Protein AF-A0A949EE50-F1 (afdb_monomer)

pLDDT: mean 78.65, std 18.6, range [31.64, 97.94]

Mean predicted aligned error: 8.38 Å

Solvent-accessible surface area (backbone atoms only — not comparable to full-atom values): 6821 Å² total; per-residue (Å²): 133,90,64,72,68,58,64,65,64,53,66,84,34,77,70,52,57,54,52,52,53,48,53,73,73,41,97,58,56,24,69,60,26,26,48,48,2,54,75,22,18,86,82,40,17,66,58,6,23,53,31,6,52,51,14,48,52,34,46,57,71,69,48,56,80,89,75,48,70,62,57,55,49,50,19,51,50,29,18,48,50,1,19,50,69,58,73,43,39,69,62,49,52,52,54,50,48,54,53,52,70,66,57,78,53,91,78,45,62,61,49,66,69,43,19,79,84,66,66,73,71,74,131

Secondary structure (DSSP, 8-state):
---THHHHHGGG-HHHHHHHHHHHHS---HHHHHHHHHHHTTTSHHHHHHHHHHHHHHHHTT-SSS--HHHHHHHHHHHHHHHHHTT-HHHHHHHHHHHHHT---SS-HHHHHHHHHHT----

Foldseek 3Di:
DDDPPVVVVCVVVVPLVVVLVVCVVDPDALLVLLVVLQVCLQPPLVSSLSSLVSSLLCVLVVDHDPDDLVSLVSSVVSNLSSCVNVVNNVVSLVVSLVSLVPRPDPVSSSCVSCCVVSVVPDD

Nearest PDB structures (foldseek):
  3zpj-assembly1_A  TM=3.101E-01  e=5.330E+00  Thermococcus onnurineus NA1
  6ye4-assembly1_C  TM=2.869E-01  e=4.582E+00  Serratia marcescens
  8rz1-assembly1_B  TM=2.636E-01  e=9.283E+00  synthetic construct

Radius of gyration: 13.82 Å; Cα contacts (8 Å, |Δi|>4): 139; chains: 1; bounding box: 31×36×38 Å

Structure (mmCIF, N/CA/C/O backbone):
data_AF-A0A949EE50-F1
#
_entry.id   AF-A0A949EE50-F1
#
loop_
_atom_site.group_PDB
_atom_site.id
_atom_site.type_symbol
_atom_site.label_atom_id
_atom_site.label_alt_id
_atom_site.label_comp_id
_atom_site.label_asym_id
_atom_site.label_entity_id
_atom_site.label_seq_id
_atom_site.pdbx_PDB_ins_code
_atom_site.Cartn_x
_atom_site.Cartn_y
_atom_site.Cartn_z
_atom_site.occupancy
_atom_site.B_iso_or_equiv
_atom_site.auth_seq_id
_atom_site.auth_comp_id
_atom_site.auth_asym_id
_atom_site.auth_atom_id
_atom_site.pdbx_PDB_model_num
ATOM 1 N N . MET A 1 1 ? 14.125 1.776 13.369 1.00 31.64 1 MET A N 1
ATOM 2 C CA . MET A 1 1 ? 13.795 1.186 14.686 1.00 31.64 1 MET A CA 1
ATOM 3 C C . MET A 1 1 ? 12.276 1.106 14.765 1.00 31.64 1 MET A C 1
ATOM 5 O O . MET A 1 1 ? 11.642 2.135 14.925 1.00 31.64 1 MET A O 1
ATOM 9 N N . TRP A 1 2 ? 11.690 -0.067 14.513 1.00 32.97 2 TRP A N 1
ATOM 10 C CA . TRP A 1 2 ? 10.232 -0.259 14.471 1.00 32.97 2 TRP A CA 1
ATOM 11 C C . TRP A 1 2 ? 9.670 -0.158 15.896 1.00 32.97 2 TRP A C 1
ATOM 13 O O . TRP A 1 2 ? 10.070 -0.933 16.767 1.00 32.97 2 TRP A O 1
ATOM 23 N N . THR A 1 3 ? 8.825 0.832 16.185 1.00 39.69 3 THR A N 1
ATOM 24 C CA . THR A 1 3 ? 8.376 1.108 17.558 1.00 39.69 3 THR A CA 1
ATOM 25 C C . THR A 1 3 ? 7.181 0.241 17.961 1.00 39.69 3 THR A C 1
ATOM 27 O O . THR A 1 3 ? 6.291 -0.091 17.180 1.00 39.69 3 THR A O 1
ATOM 30 N N . ARG A 1 4 ? 7.178 -0.131 19.247 1.00 36.53 4 ARG A N 1
ATOM 31 C CA . ARG A 1 4 ? 6.301 -1.115 19.910 1.00 36.53 4 ARG A CA 1
ATOM 32 C C . ARG A 1 4 ? 4.787 -0.861 19.807 1.00 36.53 4 ARG A C 1
ATOM 34 O O . ARG A 1 4 ? 4.022 -1.744 20.184 1.00 36.53 4 ARG A O 1
ATOM 41 N N . LYS A 1 5 ? 4.332 0.294 19.307 1.00 43.19 5 LYS A N 1
ATOM 42 C CA . LYS A 1 5 ? 2.897 0.615 19.197 1.00 43.19 5 LYS A 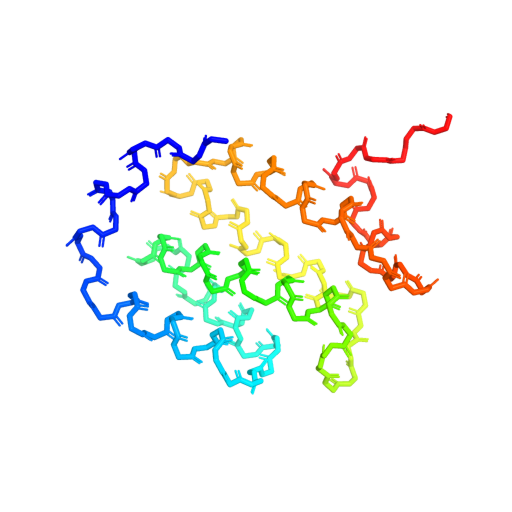CA 1
ATOM 43 C C . LYS A 1 5 ? 2.167 -0.270 18.176 1.00 43.19 5 LYS A C 1
ATOM 45 O O . LYS A 1 5 ? 1.044 -0.686 18.445 1.00 43.19 5 LYS A O 1
ATOM 50 N N . TRP A 1 6 ? 2.836 -0.669 17.093 1.00 51.44 6 TRP A N 1
ATOM 51 C CA . TRP A 1 6 ? 2.267 -1.567 16.074 1.00 51.44 6 TRP A CA 1
ATOM 52 C C . TRP A 1 6 ? 1.978 -2.974 16.590 1.00 51.44 6 TRP A C 1
ATOM 54 O O . TRP A 1 6 ? 0.982 -3.587 16.217 1.00 51.44 6 TRP A O 1
ATOM 64 N N . PHE A 1 7 ? 2.809 -3.470 17.510 1.00 45.72 7 PHE A N 1
ATOM 65 C CA . PHE A 1 7 ? 2.620 -4.788 18.116 1.00 45.72 7 PHE A CA 1
ATOM 66 C C . PHE A 1 7 ? 1.383 -4.856 19.020 1.00 45.72 7 PHE A C 1
ATOM 68 O O . PHE A 1 7 ? 0.787 -5.922 19.154 1.00 45.72 7 PHE A O 1
ATOM 75 N N . ALA A 1 8 ? 0.976 -3.735 19.623 1.00 44.84 8 ALA A N 1
ATOM 76 C CA . ALA A 1 8 ? -0.207 -3.690 20.477 1.00 44.84 8 ALA A CA 1
ATOM 77 C C . ALA A 1 8 ? -1.513 -3.706 19.661 1.00 44.84 8 ALA A C 1
ATOM 79 O O . ALA A 1 8 ? -2.473 -4.346 20.083 1.00 44.84 8 ALA A O 1
ATOM 80 N N . ALA A 1 9 ? -1.526 -3.084 18.474 1.00 47.97 9 ALA A N 1
ATOM 81 C CA . ALA A 1 9 ? -2.669 -3.099 17.554 1.00 47.97 9 ALA A CA 1
ATOM 82 C C . ALA A 1 9 ? -2.776 -4.409 16.746 1.00 47.97 9 ALA A C 1
ATOM 84 O O . ALA A 1 9 ? -3.873 -4.863 16.445 1.00 47.97 9 ALA A O 1
ATOM 85 N N . ALA A 1 10 ? -1.652 -5.077 16.459 1.00 47.44 10 ALA A N 1
ATOM 86 C CA . ALA A 1 10 ? -1.634 -6.382 15.788 1.00 47.44 10 ALA A CA 1
ATOM 87 C C . ALA A 1 10 ? -2.228 -7.529 16.637 1.00 47.44 10 ALA A C 1
ATOM 89 O O . ALA A 1 10 ? -2.531 -8.601 16.115 1.00 47.44 10 ALA A O 1
ATOM 90 N N . LYS A 1 11 ? -2.403 -7.329 17.952 1.00 43.22 11 LYS A N 1
ATOM 91 C CA . LYS A 1 11 ? -2.878 -8.363 18.884 1.00 43.22 11 LYS A CA 1
ATOM 92 C C . LYS A 1 11 ? -4.367 -8.705 18.717 1.00 43.22 11 LYS A C 1
ATOM 94 O O . LYS A 1 11 ? -4.753 -9.824 19.034 1.00 43.22 11 LYS A O 1
ATOM 99 N N . SER A 1 12 ? -5.192 -7.802 18.187 1.00 46.91 12 SER A N 1
ATOM 100 C CA . SER A 1 12 ? -6.610 -8.075 17.886 1.00 46.91 12 SER A CA 1
ATOM 101 C C . SER A 1 12 ? -6.824 -8.838 16.569 1.00 46.91 12 SER A C 1
ATOM 103 O O . SER A 1 12 ? -7.947 -9.208 16.251 1.00 46.91 12 SER A O 1
ATOM 105 N N . ALA A 1 13 ? -5.755 -9.114 15.817 1.00 50.81 13 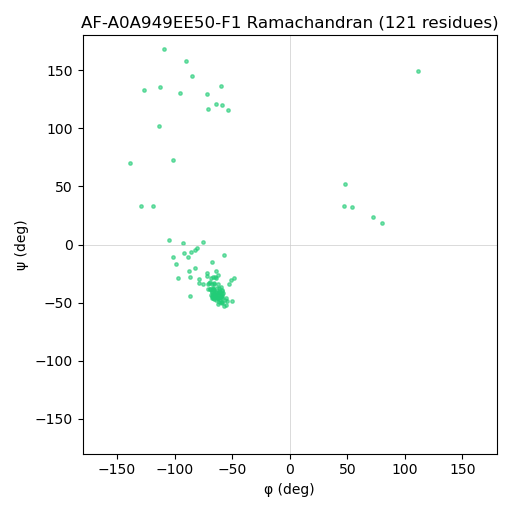ALA A N 1
ATOM 106 C CA . ALA A 1 13 ? -5.802 -9.498 14.410 1.00 50.81 13 ALA A CA 1
ATOM 107 C C . ALA A 1 13 ? -5.224 -10.904 14.138 1.00 50.81 13 ALA A C 1
ATOM 109 O O . ALA A 1 13 ? -4.615 -11.122 13.094 1.00 50.81 13 ALA A O 1
ATOM 110 N N . GLY A 1 14 ? -5.376 -11.856 15.069 1.00 47.06 14 GLY A N 1
ATOM 111 C CA . GLY A 1 14 ? -4.725 -13.180 15.029 1.00 47.06 14 GLY A CA 1
ATOM 112 C C . GLY A 1 14 ? -4.818 -13.948 13.697 1.00 47.06 14 GLY A C 1
ATOM 113 O O . GLY A 1 14 ? -3.884 -14.661 13.362 1.00 47.06 14 GLY A O 1
ATOM 114 N N . LEU A 1 15 ? -5.870 -13.731 12.897 1.00 51.06 15 LEU A N 1
ATOM 115 C CA . LEU A 1 15 ? -6.047 -14.321 11.557 1.00 51.06 15 LEU A CA 1
ATOM 116 C C . LEU A 1 15 ? -5.390 -13.506 10.424 1.00 51.06 15 LEU A C 1
ATOM 118 O O . LEU A 1 15 ? -4.986 -14.044 9.396 1.00 51.06 15 LEU A O 1
ATOM 122 N N . TYR A 1 16 ? -5.260 -12.193 10.600 1.00 53.22 16 TYR A N 1
ATOM 123 C CA . TYR A 1 16 ? -4.736 -11.290 9.577 1.00 53.22 16 TYR A CA 1
ATOM 124 C C . TYR A 1 16 ? -3.214 -11.332 9.483 1.00 53.22 16 TYR A C 1
ATOM 126 O O . TYR A 1 16 ? -2.673 -11.208 8.386 1.00 53.22 16 TYR A O 1
ATOM 134 N N . ARG A 1 17 ? -2.512 -11.556 10.602 1.00 56.22 17 ARG A N 1
ATOM 135 C CA . ARG A 1 17 ? -1.053 -11.736 10.586 1.00 56.22 17 ARG A CA 1
ATOM 136 C C . ARG A 1 17 ? -0.659 -12.927 9.718 1.00 56.22 17 ARG A C 1
ATOM 138 O O . ARG A 1 17 ? 0.244 -12.792 8.903 1.00 56.22 17 ARG A O 1
ATOM 145 N N . GLU A 1 18 ? -1.367 -14.044 9.853 1.00 55.41 18 GLU A N 1
ATOM 146 C CA . GLU A 1 18 ? -1.138 -15.242 9.045 1.00 55.41 18 GLU A CA 1
ATOM 147 C C . GLU A 1 18 ? -1.450 -14.983 7.568 1.00 55.41 18 GLU A C 1
ATOM 149 O O . GLU A 1 18 ? -0.639 -15.314 6.709 1.00 55.41 18 GLU A O 1
ATOM 154 N N . ALA A 1 19 ? -2.561 -14.304 7.258 1.00 56.44 19 ALA A N 1
ATOM 155 C CA . ALA A 1 19 ? -2.917 -13.962 5.880 1.00 56.44 19 ALA A CA 1
ATOM 156 C C . ALA A 1 19 ? -1.888 -13.035 5.206 1.00 56.44 19 ALA A C 1
ATOM 158 O O . ALA A 1 19 ? -1.524 -13.247 4.050 1.00 56.44 19 ALA A O 1
ATOM 159 N N . ILE A 1 20 ? -1.378 -12.034 5.927 1.00 57.75 20 ILE A N 1
ATOM 160 C CA . ILE A 1 20 ? -0.340 -11.120 5.431 1.00 57.75 20 ILE A CA 1
ATOM 161 C C . ILE A 1 20 ? 1.007 -11.840 5.323 1.00 57.75 20 ILE A C 1
ATOM 163 O O . ILE A 1 20 ? 1.753 -11.623 4.373 1.00 57.75 20 ILE A O 1
ATOM 167 N N . GLU A 1 21 ? 1.342 -12.719 6.266 1.00 61.94 21 GLU A N 1
ATOM 168 C CA . GLU A 1 21 ? 2.571 -13.513 6.222 1.00 61.94 21 GLU A CA 1
ATOM 169 C C . GLU A 1 21 ? 2.560 -14.499 5.046 1.00 61.94 21 GLU A C 1
ATOM 171 O O . GLU A 1 21 ? 3.561 -14.621 4.342 1.00 61.94 21 GLU A O 1
ATOM 176 N N . VAL A 1 22 ? 1.414 -15.115 4.751 1.00 53.72 22 VAL A N 1
ATOM 177 C CA . VAL A 1 22 ? 1.208 -15.929 3.545 1.00 53.72 22 VAL A CA 1
ATOM 178 C C . VAL A 1 22 ? 1.283 -15.067 2.280 1.00 53.72 22 VAL A C 1
ATOM 180 O O . VAL A 1 22 ? 2.037 -15.403 1.369 1.00 53.72 22 VAL A O 1
ATOM 183 N N . ALA A 1 23 ? 0.608 -13.913 2.234 1.00 57.12 23 ALA A N 1
ATOM 184 C CA . ALA A 1 23 ? 0.652 -12.994 1.088 1.00 57.12 23 ALA A CA 1
ATOM 185 C C . ALA A 1 23 ? 2.046 -12.382 0.835 1.00 57.12 23 ALA A C 1
ATOM 187 O O . ALA A 1 23 ? 2.347 -11.963 -0.280 1.00 57.12 23 ALA A O 1
ATOM 188 N N . ASN A 1 24 ? 2.911 -12.343 1.852 1.00 56.44 24 ASN A N 1
ATOM 189 C CA . ASN A 1 24 ? 4.317 -11.960 1.713 1.00 56.44 24 ASN A CA 1
ATOM 190 C C . ASN A 1 24 ? 5.211 -13.119 1.229 1.00 56.44 24 ASN A C 1
ATOM 192 O O . ASN A 1 24 ? 6.312 -12.867 0.743 1.00 56.44 24 ASN A O 1
ATOM 196 N N . ARG A 1 25 ? 4.779 -14.380 1.376 1.00 57.00 25 ARG A N 1
ATOM 197 C CA . ARG A 1 25 ? 5.554 -15.586 1.017 1.00 57.00 25 ARG A CA 1
ATOM 198 C C . ARG A 1 25 ? 5.185 -16.170 -0.343 1.00 57.00 25 ARG A C 1
ATOM 200 O O . ARG A 1 25 ? 5.950 -16.969 -0.879 1.00 57.00 25 ARG A O 1
ATOM 207 N N . THR A 1 26 ? 4.040 -15.792 -0.898 1.00 55.66 26 THR A N 1
ATOM 208 C CA . THR A 1 26 ? 3.566 -16.253 -2.205 1.00 55.66 26 THR A CA 1
ATOM 209 C C . THR A 1 26 ? 3.242 -15.036 -3.068 1.00 55.66 26 THR A C 1
ATOM 211 O O . THR A 1 26 ? 2.571 -14.134 -2.567 1.00 55.66 26 THR A O 1
ATOM 214 N N . PRO A 1 27 ? 3.689 -14.973 -4.339 1.00 58.00 27 PRO A N 1
ATOM 215 C CA . PRO A 1 27 ? 3.304 -13.888 -5.233 1.00 58.00 27 PRO A CA 1
ATOM 216 C C . PRO A 1 27 ? 1.777 -13.782 -5.287 1.00 58.00 27 PRO A C 1
ATOM 218 O O . PRO A 1 27 ? 1.097 -14.716 -5.709 1.00 58.00 27 PRO A O 1
ATOM 221 N N . CYS A 1 28 ? 1.242 -12.660 -4.814 1.00 68.88 28 CYS A N 1
ATOM 222 C CA . CYS A 1 28 ? -0.181 -12.359 -4.847 1.00 68.88 28 CYS A CA 1
ATOM 223 C C . CYS A 1 28 ? -0.390 -11.193 -5.811 1.00 68.88 28 CYS A C 1
ATOM 225 O O . CYS A 1 28 ? 0.370 -10.225 -5.775 1.00 68.88 28 CYS A O 1
ATOM 227 N N . ASP A 1 29 ? -1.398 -11.286 -6.679 1.00 84.31 29 ASP A N 1
ATOM 228 C CA . ASP A 1 29 ? -1.716 -10.211 -7.618 1.00 84.31 29 ASP A CA 1
ATOM 229 C C . ASP A 1 29 ? -2.021 -8.912 -6.842 1.00 84.31 29 ASP A C 1
ATOM 231 O O . ASP A 1 29 ? -2.973 -8.893 -6.046 1.00 84.31 29 ASP A O 1
ATOM 235 N N . PRO A 1 30 ? -1.262 -7.818 -7.063 1.00 89.94 30 PRO A N 1
ATOM 236 C CA . PRO A 1 30 ? -1.504 -6.549 -6.392 1.00 89.94 30 PRO A CA 1
ATOM 237 C C . PRO A 1 30 ? -2.945 -6.058 -6.520 1.00 89.94 30 PRO A C 1
ATOM 239 O O . PRO A 1 30 ? -3.473 -5.501 -5.561 1.00 89.94 30 PRO A O 1
ATOM 242 N N . LYS A 1 31 ? -3.622 -6.312 -7.649 1.00 92.25 31 LYS A N 1
ATOM 243 C CA . LYS A 1 31 ? -5.026 -5.910 -7.848 1.00 92.25 31 LYS A CA 1
ATOM 244 C C . LYS A 1 31 ? -5.968 -6.593 -6.854 1.00 92.25 31 LYS A C 1
ATOM 246 O O . L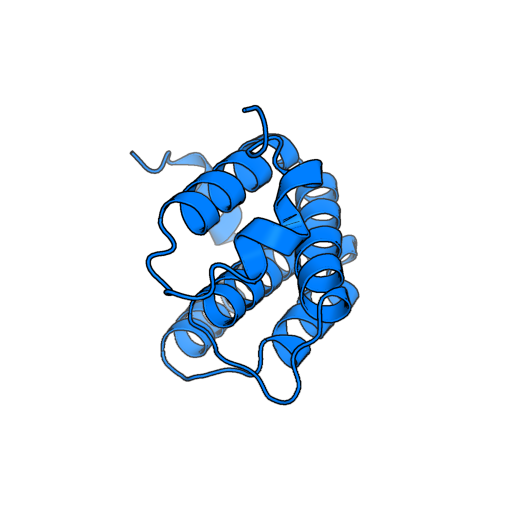YS A 1 31 ? -6.938 -5.987 -6.392 1.00 92.25 31 LYS A O 1
ATOM 251 N N . THR A 1 32 ? -5.668 -7.834 -6.470 1.00 92.06 32 THR A N 1
ATOM 252 C CA . THR A 1 32 ? -6.438 -8.570 -5.456 1.00 92.06 32 THR A CA 1
ATOM 253 C C . THR A 1 32 ? -6.257 -7.948 -4.072 1.00 92.06 32 THR A C 1
ATOM 255 O O . THR A 1 32 ? -7.234 -7.737 -3.352 1.00 92.06 32 THR A O 1
ATOM 258 N N . LEU A 1 33 ? -5.025 -7.585 -3.719 1.00 90.94 33 LEU A N 1
ATOM 259 C CA . LEU A 1 33 ? -4.714 -6.925 -2.451 1.00 90.94 33 LEU A CA 1
ATOM 260 C C . LEU A 1 33 ? -5.305 -5.510 -2.374 1.00 90.94 33 LEU A C 1
ATOM 262 O O . LEU A 1 33 ? -5.884 -5.143 -1.352 1.00 90.94 33 LEU A O 1
ATOM 266 N N . THR A 1 34 ? -5.251 -4.747 -3.468 1.00 94.44 34 THR A N 1
ATOM 267 C CA . THR A 1 34 ? -5.905 -3.435 -3.593 1.00 94.44 34 THR A CA 1
ATOM 268 C C . THR A 1 34 ? -7.413 -3.542 -3.381 1.00 94.44 34 THR A C 1
ATOM 270 O O . THR A 1 34 ? -8.000 -2.737 -2.657 1.00 94.44 34 THR A O 1
ATOM 273 N N . ARG A 1 35 ? -8.055 -4.573 -3.947 1.00 94.56 35 ARG A N 1
ATOM 274 C CA . ARG A 1 35 ? -9.481 -4.843 -3.721 1.00 94.56 35 ARG A CA 1
ATOM 275 C C . ARG A 1 35 ? -9.774 -5.152 -2.253 1.00 94.56 35 ARG A C 1
ATOM 277 O O . ARG A 1 35 ? -10.726 -4.603 -1.707 1.00 94.56 35 ARG A O 1
AT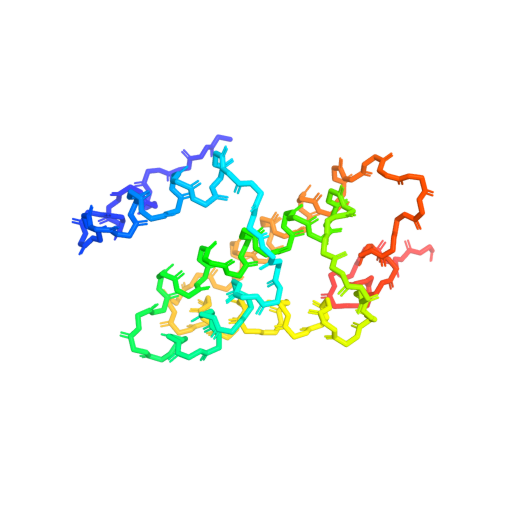OM 284 N N . ALA A 1 36 ? -8.948 -5.971 -1.604 1.00 89.69 36 ALA A N 1
ATOM 285 C CA . ALA A 1 36 ? -9.100 -6.265 -0.181 1.00 89.69 36 ALA A CA 1
ATOM 286 C C . ALA A 1 36 ? -8.968 -4.996 0.679 1.00 89.69 36 ALA A C 1
ATOM 288 O O . ALA A 1 36 ? -9.797 -4.764 1.559 1.00 89.69 36 ALA A O 1
ATOM 289 N N . ALA A 1 37 ? -7.987 -4.138 0.376 1.00 94.00 37 ALA A N 1
ATOM 290 C CA . ALA A 1 37 ? -7.824 -2.844 1.034 1.00 94.00 37 ALA A CA 1
ATOM 291 C C . ALA A 1 37 ? -9.075 -1.971 0.867 1.00 94.00 37 ALA A C 1
ATOM 293 O O . ALA A 1 37 ? -9.635 -1.486 1.850 1.00 94.00 37 ALA A O 1
ATOM 294 N N . ARG A 1 38 ? -9.582 -1.843 -0.363 1.00 97.06 38 ARG A N 1
ATOM 295 C CA . ARG A 1 38 ? -10.813 -1.103 -0.657 1.00 97.06 38 ARG A CA 1
ATOM 296 C C . ARG A 1 38 ? -11.996 -1.612 0.160 1.00 97.06 38 ARG A C 1
ATOM 298 O O . ARG A 1 38 ? -12.688 -0.814 0.792 1.00 97.06 38 ARG A O 1
ATOM 305 N N . ASP A 1 39 ? -12.251 -2.914 0.123 1.00 95.50 39 ASP A N 1
ATOM 306 C CA . ASP A 1 39 ? -13.471 -3.506 0.675 1.00 95.50 39 ASP A CA 1
ATOM 307 C C . ASP A 1 39 ? -13.467 -3.500 2.216 1.00 95.50 39 ASP A C 1
ATOM 309 O O . ASP A 1 39 ? -14.529 -3.422 2.844 1.00 95.50 39 ASP A O 1
ATOM 313 N N . MET A 1 40 ? -12.277 -3.516 2.827 1.00 90.94 40 MET A N 1
ATOM 314 C CA . MET A 1 40 ? -12.102 -3.580 4.278 1.00 90.94 40 MET A CA 1
ATOM 315 C C . MET A 1 40 ? -11.775 -2.237 4.937 1.00 90.94 40 MET A C 1
ATOM 317 O O . MET A 1 40 ? -11.866 -2.154 6.159 1.00 90.94 40 MET A O 1
ATOM 321 N N . ARG A 1 41 ? -11.466 -1.168 4.186 1.00 95.31 41 ARG A N 1
ATOM 322 C CA . ARG A 1 41 ? -10.965 0.109 4.746 1.00 95.31 41 ARG A CA 1
ATOM 323 C C . ARG A 1 41 ? -11.794 0.712 5.879 1.00 95.31 41 ARG A C 1
ATOM 325 O O . ARG A 1 41 ? -11.224 1.366 6.743 1.00 95.31 41 ARG A O 1
ATOM 332 N N . ASN A 1 42 ? -13.110 0.490 5.891 1.00 92.44 42 ASN A N 1
ATOM 333 C CA . ASN A 1 42 ? -14.011 0.976 6.944 1.00 92.44 42 ASN A CA 1
ATOM 334 C C . ASN A 1 42 ? -14.317 -0.079 8.019 1.00 92.44 42 ASN A C 1
ATOM 336 O O . ASN A 1 42 ? -14.627 0.279 9.149 1.00 92.44 42 ASN A O 1
ATOM 340 N N . LYS A 1 43 ? -14.287 -1.368 7.658 1.00 91.12 43 LYS A N 1
ATOM 341 C CA . LYS A 1 43 ? -14.689 -2.477 8.540 1.00 91.12 43 LYS A CA 1
ATOM 342 C C . LYS A 1 43 ? -13.528 -2.951 9.403 1.00 91.12 43 LYS A C 1
ATOM 344 O O . LYS A 1 43 ? -13.693 -3.166 10.593 1.00 91.12 43 LYS A O 1
ATOM 349 N N . GLU A 1 44 ? -12.368 -3.095 8.771 1.00 88.56 44 GLU A N 1
ATOM 350 C CA . GLU A 1 44 ? -11.136 -3.629 9.345 1.00 88.56 44 GLU A CA 1
ATOM 351 C C . GLU A 1 44 ? -9.947 -2.784 8.856 1.00 88.56 44 GLU A C 1
ATOM 353 O O . GLU A 1 44 ? -9.147 -3.233 8.025 1.00 88.56 44 GLU A O 1
ATOM 358 N N . PRO A 1 45 ? -9.828 -1.523 9.322 1.00 89.19 45 PRO A N 1
ATOM 359 C CA . PRO A 1 45 ? -8.891 -0.553 8.754 1.00 89.19 45 PRO A CA 1
ATOM 360 C C . PRO A 1 45 ? -7.424 -0.996 8.820 1.00 89.19 45 PRO A C 1
ATOM 362 O O . PRO A 1 45 ? -6.663 -0.772 7.884 1.00 89.19 45 PRO A O 1
ATOM 365 N N . LEU A 1 46 ? -7.020 -1.683 9.893 1.00 86.69 46 LEU A N 1
ATOM 366 C CA . LEU A 1 46 ? -5.646 -2.173 10.045 1.00 86.69 46 LEU A CA 1
ATOM 367 C C . LEU A 1 46 ? -5.313 -3.303 9.063 1.00 86.69 46 LEU A C 1
ATOM 369 O O . LEU A 1 46 ? -4.212 -3.336 8.518 1.00 86.69 46 LEU A O 1
ATOM 373 N N . PHE A 1 47 ? -6.262 -4.205 8.795 1.00 85.56 47 PHE A N 1
ATOM 374 C CA . PHE A 1 47 ? -6.077 -5.238 7.777 1.00 85.56 47 PHE A CA 1
ATOM 375 C C . PHE A 1 47 ? -6.002 -4.624 6.378 1.00 85.56 47 PHE A C 1
ATOM 377 O O . PHE A 1 47 ? -5.103 -4.949 5.604 1.00 85.56 47 PHE A O 1
ATOM 384 N N . ALA A 1 48 ? -6.919 -3.705 6.070 1.00 91.31 48 ALA A N 1
ATOM 385 C CA . ALA A 1 48 ? -6.950 -3.009 4.792 1.00 91.31 48 ALA A CA 1
ATOM 386 C C . ALA A 1 48 ? -5.648 -2.245 4.510 1.00 91.31 48 ALA A C 1
ATOM 388 O O . ALA A 1 48 ? -5.126 -2.306 3.397 1.00 91.31 48 ALA A O 1
ATOM 389 N N . LEU A 1 49 ? -5.101 -1.577 5.531 1.00 91.88 49 LEU A N 1
ATOM 390 C CA . LEU A 1 49 ? -3.808 -0.904 5.463 1.00 91.88 49 LEU A CA 1
ATOM 391 C C . LEU A 1 49 ? -2.699 -1.881 5.072 1.00 91.88 49 LEU A C 1
ATOM 393 O O . LEU A 1 49 ? -1.969 -1.623 4.118 1.00 91.88 49 LEU A O 1
ATOM 397 N N . GLU A 1 50 ? -2.560 -3.007 5.771 1.00 88.75 50 GLU A N 1
ATOM 398 C CA . GLU A 1 50 ? -1.475 -3.953 5.486 1.00 88.75 50 GLU A CA 1
ATOM 399 C C . GLU A 1 50 ? -1.651 -4.673 4.140 1.00 88.75 50 GLU A C 1
ATOM 401 O O . GLU A 1 50 ? -0.659 -4.938 3.453 1.00 88.75 50 GLU A O 1
ATOM 406 N N . ALA A 1 51 ? -2.893 -4.934 3.716 1.00 88.62 51 ALA A N 1
ATOM 407 C CA . ALA A 1 51 ? -3.183 -5.438 2.375 1.00 88.62 51 ALA A CA 1
ATOM 408 C C . ALA A 1 51 ? -2.714 -4.441 1.305 1.00 88.62 51 ALA A C 1
ATOM 410 O O . ALA A 1 51 ? -1.988 -4.814 0.383 1.00 88.62 51 ALA A O 1
ATOM 411 N N . GLY A 1 52 ? -3.047 -3.160 1.467 1.00 94.31 52 GLY A N 1
ATOM 412 C CA . GLY A 1 52 ? -2.640 -2.101 0.549 1.00 94.31 52 GLY A CA 1
ATOM 413 C C . GLY A 1 52 ? -1.126 -1.843 0.538 1.00 94.31 52 GLY A C 1
ATOM 414 O O . GLY A 1 52 ? -0.525 -1.712 -0.529 1.00 94.31 52 GLY A O 1
ATOM 415 N N . ILE A 1 53 ? -0.462 -1.900 1.698 1.00 92.88 53 ILE A N 1
ATOM 416 C CA . ILE A 1 53 ? 1.006 -1.845 1.778 1.00 92.88 53 ILE A CA 1
ATOM 417 C C . ILE A 1 53 ? 1.649 -3.026 1.041 1.00 92.88 53 ILE A C 1
ATOM 419 O O . ILE A 1 53 ? 2.653 -2.855 0.345 1.00 92.88 53 ILE A O 1
ATOM 423 N N . THR A 1 54 ? 1.086 -4.226 1.177 1.00 89.56 54 THR A N 1
ATOM 424 C CA . THR A 1 54 ? 1.571 -5.410 0.457 1.00 89.56 54 THR A CA 1
ATOM 425 C C . THR A 1 54 ? 1.345 -5.267 -1.051 1.00 89.56 54 THR A C 1
ATOM 427 O O . THR A 1 54 ? 2.241 -5.597 -1.825 1.00 89.56 54 THR A O 1
ATOM 430 N N . ALA A 1 55 ? 0.215 -4.694 -1.480 1.00 92.31 55 ALA A N 1
ATOM 431 C CA . ALA A 1 55 ? -0.040 -4.383 -2.888 1.00 92.31 55 ALA A CA 1
ATOM 432 C C . ALA A 1 55 ? 1.031 -3.440 -3.456 1.00 92.31 55 ALA A C 1
ATOM 434 O O . ALA A 1 55 ? 1.654 -3.750 -4.469 1.00 92.31 55 ALA A O 1
ATOM 435 N N . LEU A 1 56 ? 1.309 -2.329 -2.762 1.00 92.88 56 LEU A N 1
ATOM 436 C CA . LEU A 1 56 ? 2.343 -1.367 -3.155 1.00 92.88 56 LEU A CA 1
ATOM 437 C C . LEU A 1 56 ? 3.729 -2.013 -3.236 1.00 92.88 56 LEU A C 1
ATOM 439 O O . LEU A 1 56 ? 4.465 -1.752 -4.182 1.00 92.88 56 LEU A O 1
ATOM 443 N N . ARG A 1 57 ? 4.074 -2.902 -2.297 1.00 90.50 57 ARG A N 1
ATOM 444 C CA . ARG A 1 57 ? 5.340 -3.650 -2.332 1.00 90.50 57 ARG A CA 1
ATOM 445 C C . ARG A 1 57 ? 5.472 -4.490 -3.602 1.00 90.50 57 ARG A C 1
ATOM 447 O O . ARG A 1 57 ? 6.533 -4.482 -4.219 1.00 90.50 57 ARG A O 1
ATOM 454 N N . TRP A 1 58 ? 4.421 -5.214 -3.981 1.00 89.38 58 TRP A N 1
ATOM 455 C CA . TRP A 1 58 ? 4.437 -6.054 -5.177 1.00 89.38 58 TRP A CA 1
ATOM 456 C C . TRP A 1 58 ? 4.471 -5.222 -6.463 1.00 89.38 58 TRP A C 1
ATOM 458 O O . TRP A 1 58 ? 5.228 -5.559 -7.370 1.00 89.38 58 TRP A O 1
ATOM 468 N N . LEU A 1 59 ? 3.751 -4.097 -6.506 1.00 91.44 59 LEU A N 1
ATOM 469 C CA . LEU A 1 59 ? 3.820 -3.138 -7.616 1.00 91.44 59 LEU A CA 1
ATOM 470 C C . LEU A 1 59 ? 5.233 -2.564 -7.787 1.00 91.44 59 LEU A C 1
ATOM 472 O O . LEU A 1 59 ? 5.751 -2.527 -8.898 1.00 91.44 59 LEU A O 1
ATOM 476 N N . ILE A 1 60 ? 5.881 -2.169 -6.688 1.00 89.62 60 ILE A N 1
ATOM 477 C CA . ILE A 1 60 ? 7.274 -1.688 -6.680 1.00 89.62 60 ILE A CA 1
ATOM 478 C C . ILE A 1 60 ? 8.229 -2.777 -7.177 1.00 89.62 60 ILE A C 1
ATOM 480 O O . ILE A 1 60 ? 9.149 -2.508 -7.941 1.00 89.62 60 ILE A O 1
ATOM 484 N N . ALA A 1 61 ? 7.992 -4.027 -6.782 1.00 87.31 61 ALA A N 1
ATOM 485 C CA . ALA A 1 61 ? 8.788 -5.162 -7.226 1.00 87.31 61 ALA A CA 1
ATOM 486 C C . ALA A 1 61 ? 8.490 -5.601 -8.680 1.00 87.31 61 ALA A C 1
ATOM 488 O O . ALA A 1 61 ? 9.083 -6.575 -9.141 1.00 87.31 61 ALA A O 1
ATOM 489 N N . GLY A 1 62 ? 7.602 -4.902 -9.399 1.00 88.31 62 GLY A N 1
ATOM 490 C CA . GLY A 1 62 ? 7.281 -5.162 -10.806 1.00 88.31 62 GLY A CA 1
ATOM 491 C C . GLY A 1 62 ? 6.299 -6.313 -11.039 1.00 88.31 62 GLY A C 1
ATOM 492 O O . GLY A 1 62 ? 6.245 -6.852 -12.141 1.00 88.31 62 GLY A O 1
ATOM 493 N N . TYR A 1 63 ? 5.539 -6.717 -10.018 1.00 88.38 63 TYR A N 1
ATOM 494 C CA . TYR A 1 63 ? 4.543 -7.784 -10.126 1.00 88.38 63 TYR A CA 1
ATOM 495 C C . TYR A 1 63 ? 3.164 -7.250 -10.523 1.00 88.38 63 TYR A C 1
ATOM 497 O O . TYR A 1 63 ? 2.814 -6.100 -10.257 1.00 88.38 63 TYR A O 1
ATOM 505 N N . GLY A 1 64 ? 2.353 -8.150 -11.082 1.00 85.94 64 GLY A N 1
ATOM 506 C CA . GLY A 1 64 ? 0.981 -7.892 -11.512 1.00 85.94 64 GLY A CA 1
ATOM 507 C C . GLY A 1 64 ? 0.836 -7.930 -13.032 1.00 85.94 64 GLY A C 1
ATOM 508 O O . GLY A 1 64 ? 1.771 -7.634 -13.771 1.00 85.94 64 GLY A O 1
ATOM 509 N N . TYR A 1 65 ? -0.344 -8.329 -13.502 1.00 85.38 65 TYR A N 1
ATOM 510 C CA . TYR A 1 65 ? -0.653 -8.411 -14.928 1.00 85.38 65 TYR A CA 1
ATOM 511 C C . TYR A 1 65 ? -1.365 -7.134 -15.392 1.00 85.38 65 TYR A C 1
ATOM 513 O O . TYR A 1 65 ? -2.329 -6.698 -14.753 1.00 85.38 65 TYR A O 1
ATOM 521 N N . GLU A 1 66 ? -0.884 -6.540 -16.492 1.00 89.69 66 GLU A N 1
ATOM 522 C CA . GLU A 1 66 ? -1.427 -5.304 -17.085 1.00 89.69 66 GLU A CA 1
ATOM 523 C C . GLU A 1 66 ? -1.654 -4.204 -16.035 1.00 89.69 66 GLU A C 1
ATOM 525 O O . GLU A 1 66 ? -2.756 -3.673 -15.873 1.00 89.69 66 GLU A O 1
ATOM 530 N N . ILE A 1 67 ? -0.616 -3.923 -15.245 1.00 92.75 67 ILE A N 1
ATOM 531 C CA . ILE A 1 67 ? -0.645 -2.852 -14.249 1.00 92.75 67 ILE A CA 1
ATOM 532 C C . ILE A 1 67 ? -0.592 -1.498 -14.954 1.00 92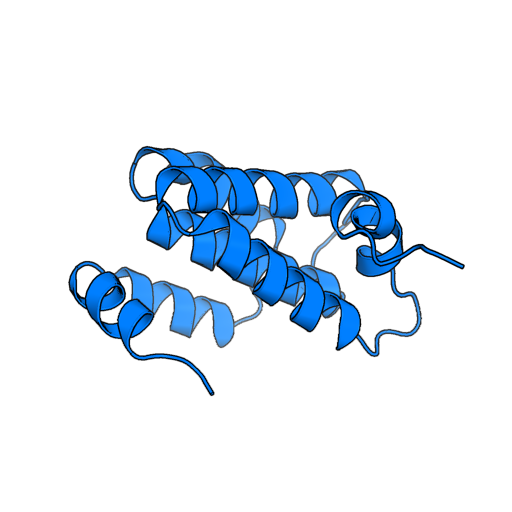.75 67 ILE A C 1
ATOM 534 O O . ILE A 1 67 ? 0.284 -1.230 -15.774 1.00 92.75 67 ILE 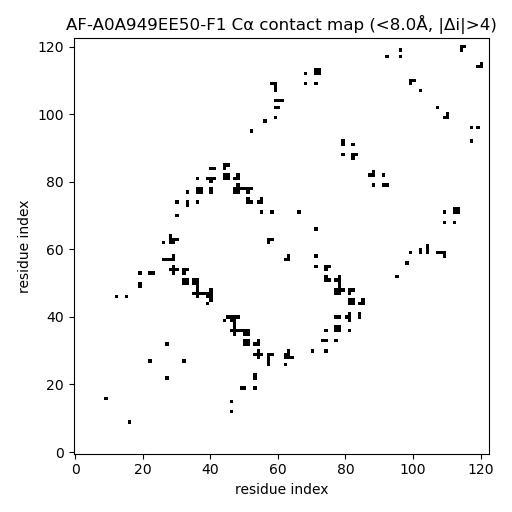A O 1
ATOM 538 N N . THR A 1 68 ? -1.521 -0.625 -14.587 1.00 94.19 68 THR A N 1
ATOM 539 C CA . THR A 1 68 ? -1.623 0.753 -15.058 1.00 94.19 68 THR A CA 1
ATOM 540 C C . THR A 1 68 ? -1.269 1.741 -13.948 1.00 94.19 68 THR A C 1
ATOM 542 O O . THR A 1 68 ? -1.199 1.403 -12.765 1.00 94.19 68 THR A O 1
ATOM 545 N N . GLY A 1 69 ? -1.095 3.014 -14.312 1.00 91.88 69 GLY A N 1
ATOM 546 C CA . GLY A 1 69 ? -0.911 4.076 -13.321 1.00 91.88 69 GLY A CA 1
ATOM 547 C C . GLY A 1 69 ? -2.120 4.244 -12.392 1.00 91.88 69 GLY A C 1
ATOM 548 O O . GLY A 1 69 ? -1.954 4.674 -11.253 1.00 91.88 69 GLY A O 1
ATOM 549 N N . LEU A 1 70 ? -3.325 3.880 -12.851 1.00 93.94 70 LEU A N 1
ATOM 550 C CA . LEU A 1 70 ? -4.531 3.902 -12.026 1.00 93.94 70 LEU A CA 1
ATOM 551 C C . LEU A 1 70 ? -4.447 2.860 -10.907 1.00 93.94 70 LEU A C 1
ATOM 553 O O . LEU A 1 70 ? -4.713 3.204 -9.762 1.00 93.94 70 LEU A O 1
ATOM 557 N N . ASP A 1 71 ? -3.988 1.642 -11.208 1.00 94.81 71 ASP A N 1
ATOM 558 C CA . ASP A 1 71 ? -3.843 0.570 -10.212 1.00 94.81 71 ASP A CA 1
ATOM 559 C C . ASP A 1 71 ? -2.907 0.981 -9.063 1.00 94.81 71 ASP A C 1
ATOM 561 O O . ASP A 1 71 ? -3.175 0.708 -7.891 1.00 94.81 71 ASP A O 1
ATOM 565 N N . VAL A 1 72 ? -1.824 1.697 -9.388 1.00 95.31 72 VAL A N 1
ATOM 566 C CA . VAL A 1 72 ? -0.883 2.235 -8.395 1.00 95.31 72 VAL A CA 1
ATOM 567 C C . VAL A 1 72 ? -1.543 3.309 -7.525 1.00 95.31 72 VAL A C 1
ATOM 569 O O . VAL A 1 72 ? -1.387 3.288 -6.301 1.00 95.31 72 VAL A O 1
ATOM 572 N N . ARG A 1 73 ? -2.304 4.234 -8.128 1.00 96.19 73 ARG A N 1
ATOM 573 C CA . ARG A 1 73 ? -3.027 5.271 -7.373 1.00 96.19 73 ARG A CA 1
ATOM 574 C C . ARG A 1 73 ? -4.120 4.676 -6.494 1.00 96.19 73 ARG A C 1
ATOM 576 O O . ARG A 1 73 ? -4.268 5.109 -5.358 1.00 96.19 73 ARG A O 1
ATOM 583 N N . GLU A 1 74 ? -4.860 3.682 -6.974 1.00 96.62 74 GLU A N 1
ATOM 584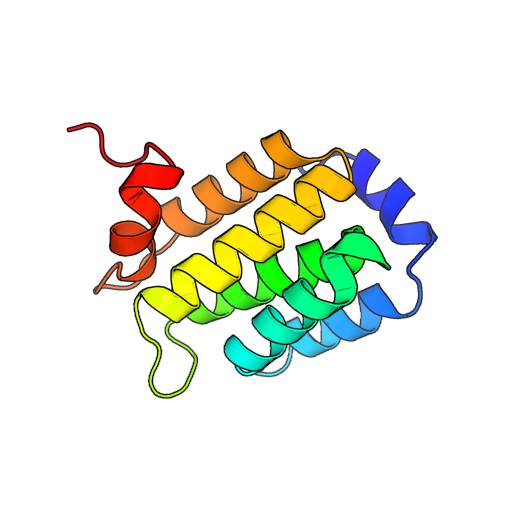 C CA . GLU A 1 74 ? -5.894 3.004 -6.187 1.00 96.62 74 GLU A CA 1
ATOM 585 C C . GLU A 1 74 ? -5.299 2.272 -4.983 1.00 96.62 74 GLU A C 1
ATOM 587 O O . GLU A 1 74 ? -5.793 2.434 -3.865 1.00 96.62 74 G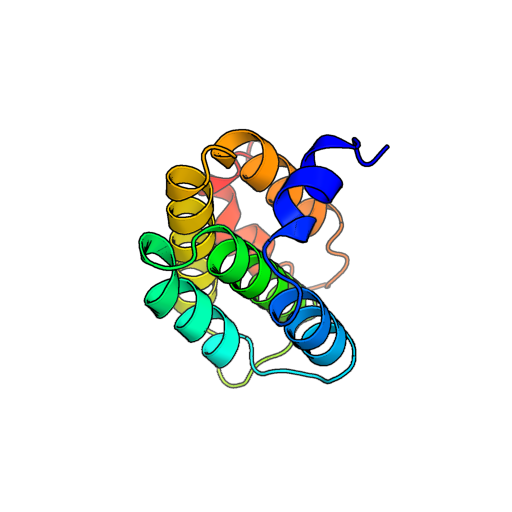LU A O 1
ATOM 592 N N . ALA A 1 75 ? -4.197 1.538 -5.179 1.00 96.56 75 ALA A N 1
ATOM 593 C CA . ALA A 1 75 ? -3.472 0.898 -4.085 1.00 96.56 75 ALA A CA 1
ATOM 594 C C . ALA A 1 75 ? -3.054 1.924 -3.022 1.00 96.56 75 ALA A C 1
ATOM 596 O O . ALA A 1 75 ? -3.307 1.727 -1.832 1.00 96.56 75 ALA A O 1
ATOM 597 N N . TYR A 1 76 ? -2.477 3.051 -3.444 1.00 97.50 76 TYR A N 1
ATOM 598 C CA . TYR A 1 76 ? -2.098 4.135 -2.541 1.00 97.50 76 TYR A CA 1
ATOM 599 C C . TYR A 1 76 ? -3.306 4.744 -1.813 1.00 97.50 76 TYR A C 1
ATOM 601 O O . TYR A 1 76 ? -3.305 4.820 -0.584 1.00 97.50 76 TYR A O 1
ATOM 609 N N . ASN A 1 77 ? -4.353 5.128 -2.542 1.00 97.75 77 ASN A N 1
ATOM 610 C CA . ASN A 1 77 ? -5.520 5.810 -1.986 1.00 97.75 77 ASN A CA 1
ATOM 611 C C . ASN A 1 77 ? -6.240 4.946 -0.952 1.00 97.75 77 ASN A C 1
ATOM 613 O O . ASN A 1 77 ? -6.460 5.402 0.169 1.00 97.75 77 ASN A O 1
ATOM 617 N N . PHE A 1 78 ? -6.536 3.681 -1.270 1.00 97.94 78 PHE A N 1
ATOM 618 C CA . PHE A 1 78 ? -7.211 2.798 -0.317 1.00 97.94 78 PHE A CA 1
ATOM 619 C C . PHE A 1 78 ? -6.346 2.492 0.906 1.00 97.94 78 PHE A C 1
ATOM 621 O O . PHE A 1 78 ? -6.877 2.403 2.012 1.00 97.94 78 PHE A O 1
ATOM 628 N N . THR A 1 79 ? -5.021 2.411 0.740 1.00 96.75 79 THR A N 1
ATOM 629 C CA . THR A 1 79 ? -4.092 2.298 1.876 1.00 96.75 79 THR A CA 1
ATOM 630 C C . THR A 1 79 ? -4.166 3.532 2.774 1.00 96.75 79 THR A C 1
ATOM 632 O O . THR A 1 79 ? -4.260 3.406 3.993 1.00 96.75 79 THR A O 1
ATOM 635 N N . MET A 1 80 ? -4.150 4.734 2.191 1.00 97.38 80 MET A N 1
ATOM 636 C CA . MET A 1 80 ? -4.179 5.990 2.942 1.00 97.38 80 MET A CA 1
ATOM 637 C C . MET A 1 80 ? -5.538 6.265 3.595 1.00 97.38 80 MET A C 1
ATOM 639 O O . MET A 1 80 ? -5.577 6.810 4.698 1.00 97.38 80 MET A O 1
ATOM 643 N N . GLU A 1 81 ? -6.641 5.863 2.962 1.00 97.75 81 GLU A N 1
ATOM 644 C CA . GLU A 1 81 ? -7.982 5.879 3.559 1.00 97.75 81 GLU A CA 1
ATOM 645 C C . GLU A 1 81 ? -8.061 4.923 4.755 1.00 97.75 81 GLU A C 1
ATOM 647 O O . GLU A 1 81 ? -8.492 5.320 5.837 1.00 97.75 81 GLU A O 1
ATOM 652 N N . ALA A 1 82 ? -7.578 3.687 4.599 1.00 94.12 82 ALA A N 1
ATOM 653 C CA . ALA A 1 82 ? -7.514 2.717 5.687 1.00 94.12 82 ALA A CA 1
ATOM 654 C C . ALA A 1 82 ? -6.635 3.214 6.850 1.00 94.12 82 ALA A C 1
ATOM 656 O O . ALA A 1 82 ? -7.013 3.092 8.013 1.00 94.12 82 ALA A O 1
ATOM 657 N N . ALA A 1 83 ? -5.501 3.851 6.548 1.00 92.25 83 ALA A N 1
ATOM 658 C CA . ALA A 1 83 ? -4.626 4.454 7.550 1.00 92.25 83 ALA A CA 1
ATOM 659 C C . ALA A 1 83 ? -5.259 5.645 8.273 1.00 92.25 83 ALA A C 1
ATOM 661 O O . ALA A 1 83 ? -5.072 5.800 9.480 1.00 92.25 83 ALA A O 1
ATOM 662 N N . ALA A 1 84 ? -6.028 6.474 7.564 1.00 94.25 84 ALA A N 1
ATOM 663 C CA . ALA A 1 84 ? -6.800 7.544 8.182 1.00 94.25 84 ALA A CA 1
ATOM 664 C C . ALA A 1 84 ? -7.854 6.973 9.142 1.00 94.25 84 ALA A C 1
ATOM 666 O O . ALA A 1 84 ? -7.924 7.403 10.292 1.00 94.25 84 ALA A O 1
ATOM 667 N N . ASN A 1 85 ? -8.592 5.947 8.713 1.00 92.56 85 ASN A N 1
ATOM 668 C CA . ASN A 1 85 ? -9.581 5.256 9.544 1.00 92.56 85 ASN A CA 1
ATOM 669 C C . ASN A 1 85 ? -8.953 4.545 10.758 1.00 92.56 85 ASN A C 1
ATOM 671 O O . ASN A 1 85 ? -9.596 4.411 11.795 1.00 92.56 85 ASN A O 1
ATOM 675 N N . ALA A 1 86 ? -7.695 4.114 10.647 1.00 86.69 86 ALA A N 1
ATOM 676 C CA . ALA A 1 86 ? -6.923 3.519 11.735 1.00 86.69 86 ALA A CA 1
ATOM 677 C C . ALA A 1 86 ? -6.200 4.547 12.636 1.00 86.69 86 ALA A C 1
ATOM 679 O O . ALA A 1 86 ? -5.608 4.158 13.642 1.00 86.69 86 ALA A O 1
ATOM 680 N N . GLY A 1 87 ? -6.215 5.841 12.291 1.00 89.81 87 GLY A N 1
ATOM 681 C CA . GLY A 1 87 ? -5.531 6.896 13.048 1.00 89.81 87 GLY A CA 1
ATOM 682 C C . GLY A 1 87 ? -3.999 6.890 12.930 1.00 89.81 87 GLY A C 1
ATOM 683 O O . GLY A 1 87 ? -3.320 7.389 13.825 1.00 89.81 87 GLY A O 1
ATOM 684 N N . CYS A 1 88 ? -3.438 6.322 11.857 1.00 88.38 88 CYS A N 1
ATOM 685 C CA . CYS A 1 88 ? -1.988 6.183 11.637 1.00 88.38 88 CYS A CA 1
ATOM 686 C C . CYS A 1 88 ? -1.533 6.695 10.254 1.00 88.38 88 CYS A C 1
ATOM 688 O O . CYS A 1 88 ? -0.604 6.161 9.636 1.00 88.38 88 CYS A O 1
ATOM 690 N N . LYS A 1 89 ? -2.199 7.739 9.748 1.00 89.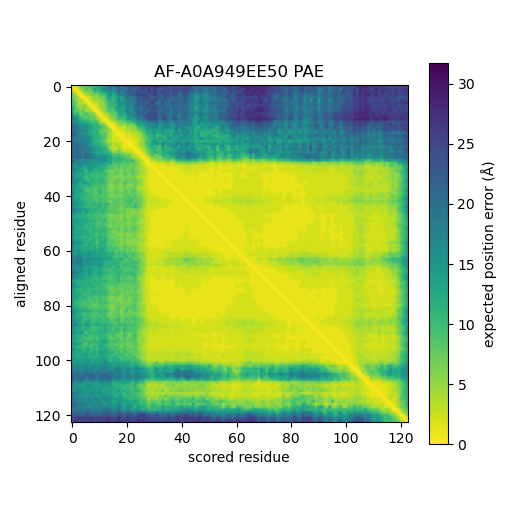25 89 LYS A N 1
ATOM 691 C CA . LYS A 1 89 ? -2.001 8.285 8.397 1.00 89.25 89 LYS A CA 1
ATOM 692 C C . LYS A 1 89 ? -0.570 8.770 8.148 1.00 89.25 89 LYS A C 1
ATOM 694 O O . LYS A 1 89 ? 0.030 8.404 7.141 1.00 89.25 89 LYS A O 1
ATOM 699 N N . GLU A 1 90 ? -0.017 9.573 9.052 1.00 85.94 90 GLU A N 1
ATOM 700 C CA . GLU A 1 90 ? 1.307 10.191 8.910 1.00 85.94 90 GLU A CA 1
ATOM 701 C C . GLU A 1 90 ? 2.417 9.138 8.888 1.00 85.94 90 GLU A C 1
ATOM 703 O O . GLU A 1 90 ? 3.310 9.177 8.043 1.00 85.94 90 GLU A O 1
ATOM 708 N N . GLU A 1 91 ? 2.322 8.151 9.775 1.00 84.88 91 GLU A N 1
ATOM 709 C CA . GLU A 1 91 ? 3.285 7.057 9.850 1.00 84.88 91 GLU A CA 1
ATOM 710 C C . GLU A 1 91 ? 3.217 6.151 8.616 1.00 84.88 91 GLU A C 1
ATOM 712 O O . GLU A 1 91 ? 4.241 5.736 8.069 1.00 84.88 91 GLU A O 1
ATOM 717 N N . THR A 1 92 ? 2.006 5.887 8.123 1.00 87.69 92 THR A N 1
ATOM 718 C CA . THR A 1 92 ? 1.812 5.119 6.889 1.00 87.69 92 THR A CA 1
ATOM 719 C C . THR A 1 92 ? 2.396 5.853 5.686 1.00 87.69 92 THR A C 1
ATOM 721 O O . THR A 1 92 ? 3.067 5.238 4.857 1.00 87.69 92 THR A O 1
ATOM 724 N N . LEU A 1 93 ? 2.219 7.175 5.614 1.00 89.88 93 LEU A N 1
ATOM 725 C CA . LEU A 1 93 ? 2.818 8.003 4.571 1.00 89.88 93 LEU A CA 1
ATOM 726 C C . LEU A 1 93 ? 4.350 7.906 4.584 1.00 89.88 93 LEU A C 1
ATOM 728 O O . LEU A 1 93 ? 4.963 7.739 3.530 1.00 89.88 93 LEU A O 1
ATOM 732 N N . GLU A 1 94 ? 4.975 7.976 5.760 1.00 87.44 94 GLU A N 1
ATOM 733 C CA . GLU A 1 94 ? 6.425 7.816 5.903 1.00 87.44 94 GLU A CA 1
ATOM 734 C C . GLU A 1 94 ? 6.890 6.409 5.497 1.00 87.44 94 GLU A C 1
ATOM 736 O O . GLU A 1 94 ? 7.871 6.260 4.763 1.00 87.44 94 GLU A O 1
ATOM 741 N N . ARG A 1 95 ? 6.148 5.366 5.887 1.00 87.56 95 ARG A N 1
ATOM 742 C CA . ARG A 1 95 ? 6.418 3.981 5.475 1.00 87.56 95 ARG A CA 1
ATOM 743 C C . ARG A 1 95 ? 6.380 3.820 3.954 1.00 87.56 95 ARG A C 1
ATOM 745 O O . ARG A 1 95 ? 7.274 3.181 3.399 1.00 87.56 95 ARG A O 1
ATOM 752 N N . ILE A 1 96 ? 5.388 4.406 3.282 1.00 90.38 96 ILE A N 1
ATOM 753 C CA . ILE A 1 96 ? 5.271 4.367 1.816 1.00 90.38 96 ILE A CA 1
ATOM 754 C C . ILE A 1 96 ? 6.420 5.143 1.167 1.00 90.38 96 ILE A C 1
ATOM 756 O O . ILE A 1 96 ? 7.063 4.611 0.264 1.00 90.38 96 ILE A O 1
ATOM 760 N N . ARG A 1 97 ? 6.749 6.349 1.656 1.00 89.81 97 ARG A N 1
ATOM 761 C CA . ARG A 1 97 ? 7.903 7.127 1.163 1.00 89.81 97 ARG A CA 1
ATOM 762 C C . ARG A 1 97 ? 9.197 6.326 1.225 1.00 89.81 97 ARG A C 1
ATOM 764 O O . ARG A 1 97 ? 9.911 6.257 0.231 1.00 89.81 97 ARG A O 1
ATOM 771 N N . ASN A 1 98 ? 9.471 5.690 2.362 1.00 86.69 98 ASN A N 1
ATOM 772 C CA . ASN A 1 98 ? 10.669 4.873 2.544 1.00 86.69 98 ASN A CA 1
ATOM 773 C C . ASN A 1 98 ? 10.694 3.666 1.598 1.00 86.69 98 ASN A C 1
ATOM 775 O O . ASN A 1 98 ? 11.751 3.310 1.086 1.00 86.69 98 ASN A O 1
ATOM 779 N N . MET A 1 99 ? 9.537 3.049 1.338 1.00 86.88 99 MET A N 1
ATOM 780 C CA . MET A 1 99 ? 9.432 1.920 0.413 1.00 86.88 99 MET A CA 1
ATOM 781 C C . MET A 1 99 ? 9.709 2.333 -1.034 1.00 86.88 99 MET A C 1
ATOM 783 O O . MET A 1 99 ? 10.482 1.670 -1.717 1.00 86.88 99 MET A O 1
ATOM 787 N N . VAL A 1 100 ? 9.117 3.445 -1.471 1.00 87.62 100 VAL A N 1
ATOM 788 C CA . VAL A 1 100 ? 9.294 3.999 -2.819 1.00 87.62 100 VAL A CA 1
ATOM 789 C C . VAL A 1 100 ? 10.726 4.507 -3.018 1.00 87.62 100 VAL A C 1
ATOM 791 O O . VAL A 1 100 ? 11.336 4.245 -4.046 1.00 87.62 100 VAL A O 1
ATOM 794 N N . ALA A 1 101 ? 11.315 5.167 -2.017 1.00 84.38 101 ALA A N 1
ATOM 795 C CA . ALA A 1 101 ? 12.704 5.629 -2.077 1.00 84.38 101 ALA A CA 1
ATOM 796 C C . ALA A 1 101 ? 13.727 4.478 -2.104 1.00 84.38 101 ALA A C 1
ATOM 798 O O . ALA A 1 101 ? 14.822 4.638 -2.641 1.00 84.38 101 ALA A O 1
ATOM 799 N N . ALA A 1 102 ? 13.383 3.325 -1.523 1.00 81.31 102 ALA A N 1
ATOM 800 C CA . ALA A 1 102 ? 14.212 2.123 -1.550 1.00 81.31 102 ALA A CA 1
ATOM 801 C C . ALA A 1 102 ? 14.067 1.308 -2.849 1.00 81.31 102 ALA A C 1
ATOM 803 O O . ALA A 1 102 ? 14.787 0.319 -3.015 1.00 81.31 102 ALA A O 1
ATOM 804 N N . ASP A 1 103 ? 13.161 1.700 -3.753 1.00 78.12 103 ASP A N 1
ATOM 805 C CA . ASP A 1 103 ? 12.973 1.040 -5.039 1.00 78.12 103 ASP A CA 1
ATOM 806 C C . ASP A 1 103 ? 14.227 1.175 -5.918 1.00 78.12 103 ASP A C 1
ATOM 808 O O . ASP A 1 103 ? 14.686 2.273 -6.243 1.00 78.12 103 ASP A O 1
ATOM 812 N N . LYS A 1 104 ? 14.784 0.026 -6.304 1.00 69.25 104 LYS A N 1
ATOM 813 C CA . LYS A 1 104 ? 15.941 -0.090 -7.204 1.00 69.25 104 LYS A CA 1
ATOM 814 C C . LYS A 1 104 ? 15.542 -0.549 -8.606 1.00 69.25 104 LYS A C 1
ATOM 816 O O . LYS A 1 104 ? 16.429 -0.800 -9.423 1.00 69.25 104 LYS A O 1
ATOM 821 N N . SER A 1 105 ? 14.246 -0.709 -8.879 1.00 67.62 105 SER A N 1
ATOM 822 C CA . SER A 1 105 ? 13.750 -1.065 -10.204 1.00 67.62 105 SER A CA 1
ATOM 823 C C . SER A 1 105 ? 14.170 0.008 -11.216 1.00 67.62 105 SER A C 1
ATOM 825 O O . SER A 1 105 ? 14.138 1.208 -10.936 1.00 67.62 105 SER A O 1
ATOM 827 N N . GLY A 1 106 ? 14.634 -0.422 -12.393 1.00 58.69 106 GLY A N 1
ATOM 828 C CA . GLY A 1 106 ? 15.183 0.490 -13.402 1.00 58.69 106 GLY A CA 1
ATOM 829 C C . GLY A 1 106 ? 14.152 1.472 -13.968 1.00 58.69 106 GLY A C 1
ATOM 830 O O . GLY A 1 106 ? 14.522 2.583 -14.340 1.00 58.69 106 GLY A O 1
ATOM 831 N N . ASP A 1 107 ? 12.873 1.085 -13.986 1.00 70.12 107 ASP A N 1
ATOM 832 C CA . ASP A 1 107 ? 11.790 1.879 -14.577 1.00 70.12 107 ASP A CA 1
ATOM 833 C C . ASP A 1 107 ? 11.177 2.887 -13.583 1.00 70.12 107 ASP A C 1
ATOM 835 O O . ASP A 1 107 ? 10.620 3.906 -13.983 1.00 70.12 107 ASP A O 1
ATOM 839 N N . ARG A 1 108 ? 11.312 2.657 -12.262 1.00 76.38 108 ARG A N 1
ATOM 840 C CA . ARG A 1 108 ? 10.791 3.541 -11.192 1.00 76.38 108 ARG A CA 1
ATOM 841 C C . ARG A 1 108 ? 9.338 3.987 -11.417 1.00 76.38 108 ARG A C 1
ATOM 843 O O . ARG A 1 108 ? 8.946 5.091 -11.031 1.00 76.38 108 ARG A O 1
ATOM 850 N N . PHE A 1 109 ? 8.537 3.114 -12.025 1.00 84.31 109 PHE A N 1
ATOM 851 C CA . PHE A 1 109 ? 7.167 3.385 -12.451 1.00 84.31 109 PHE A CA 1
ATOM 852 C C . PHE A 1 109 ? 6.291 3.892 -11.295 1.00 84.31 109 PHE A C 1
ATOM 854 O O . PHE A 1 109 ? 5.624 4.920 -11.410 1.00 84.31 109 PHE A O 1
ATOM 861 N N . VAL A 1 110 ? 6.362 3.232 -10.133 1.00 84.44 110 VAL A N 1
ATOM 862 C CA . VAL A 1 110 ? 5.604 3.627 -8.933 1.00 84.44 110 VAL A CA 1
ATOM 863 C C . VAL A 1 110 ? 6.055 4.990 -8.398 1.00 84.44 110 VAL A C 1
ATOM 865 O O . VAL A 1 110 ? 5.213 5.825 -8.066 1.00 84.44 110 VAL A O 1
ATOM 868 N N . SER A 1 111 ? 7.365 5.253 -8.365 1.00 84.88 111 SER A N 1
ATOM 869 C CA . SER A 1 111 ? 7.922 6.551 -7.951 1.00 84.88 111 SER A CA 1
ATOM 870 C C . SER A 1 111 ? 7.462 7.696 -8.850 1.00 84.88 111 SER A C 1
ATOM 872 O O . SER A 1 111 ? 7.210 8.795 -8.360 1.00 84.88 111 SER A O 1
ATOM 874 N N . TRP A 1 112 ? 7.339 7.452 -10.158 1.00 85.56 112 TRP A N 1
ATOM 875 C CA . TRP A 1 112 ? 6.829 8.443 -11.103 1.00 85.56 112 TRP A CA 1
ATOM 876 C C . TRP A 1 112 ? 5.345 8.747 -10.864 1.00 85.56 112 TRP A C 1
ATOM 878 O O . TRP A 1 112 ? 4.961 9.915 -10.811 1.00 85.56 112 TRP A O 1
ATOM 888 N N . ILE A 1 113 ? 4.523 7.715 -10.650 1.00 88.19 113 ILE A N 1
ATOM 889 C CA . ILE A 1 113 ? 3.081 7.874 -10.420 1.00 88.19 113 ILE A CA 1
ATOM 890 C C . ILE A 1 113 ? 2.775 8.594 -9.102 1.00 88.19 113 ILE A C 1
ATOM 892 O O . ILE A 1 113 ? 1.931 9.491 -9.103 1.00 88.19 113 ILE A O 1
ATOM 896 N N . LEU A 1 114 ? 3.448 8.207 -8.009 1.00 88.00 114 LEU A N 1
ATOM 897 C CA . LEU A 1 114 ? 3.194 8.709 -6.648 1.00 88.00 114 LEU A CA 1
ATOM 898 C C . LEU A 1 114 ? 4.058 9.919 -6.260 1.00 88.00 114 LEU A C 1
ATOM 900 O O . LEU A 1 114 ? 3.990 10.407 -5.130 1.00 88.00 114 LEU A O 1
ATOM 904 N N . GLY A 1 115 ? 4.908 10.393 -7.170 1.00 83.94 115 GLY A N 1
ATOM 905 C CA . GLY A 1 115 ? 5.809 11.520 -6.947 1.00 83.94 115 GLY A CA 1
ATOM 906 C C . GLY A 1 115 ? 5.127 12.773 -6.367 1.00 83.94 115 GLY A C 1
ATOM 907 O O . GLY A 1 115 ? 5.630 13.315 -5.372 1.00 83.94 115 GLY A O 1
ATOM 908 N N . PRO A 1 116 ? 3.993 13.221 -6.947 1.00 83.94 116 PRO A N 1
ATOM 909 C CA . PRO A 1 116 ? 3.220 14.360 -6.448 1.00 83.94 116 PRO A CA 1
ATOM 910 C C . PRO A 1 116 ? 2.657 14.150 -5.035 1.00 83.94 116 PRO A C 1
ATOM 912 O O . PRO A 1 116 ? 2.792 15.023 -4.181 1.00 83.94 116 PRO A O 1
ATOM 915 N N . GLU A 1 117 ? 2.068 12.986 -4.762 1.00 82.81 117 GLU A N 1
ATOM 916 C CA . GLU A 1 117 ? 1.410 12.653 -3.492 1.00 82.81 117 GLU A CA 1
ATOM 917 C C . GLU A 1 117 ? 2.417 12.486 -2.347 1.00 82.81 117 GLU A C 1
ATOM 919 O O . GLU A 1 117 ? 2.151 12.814 -1.188 1.00 82.81 117 GLU A O 1
ATOM 924 N N . LEU A 1 118 ? 3.611 11.992 -2.670 1.00 79.31 118 LEU A N 1
ATOM 925 C CA . LEU A 1 118 ? 4.658 11.722 -1.696 1.00 79.31 118 LEU A CA 1
ATOM 926 C C . LEU A 1 118 ? 5.612 12.912 -1.495 1.00 79.31 118 LEU A C 1
ATOM 928 O O . LEU A 1 118 ? 6.407 12.878 -0.552 1.00 79.31 118 LEU A O 1
ATOM 932 N N . ASN A 1 119 ? 5.503 13.978 -2.301 1.00 74.50 119 ASN A N 1
ATOM 933 C CA . ASN A 1 119 ? 6.390 15.153 -2.295 1.00 74.50 119 ASN A CA 1
ATOM 934 C C . ASN A 1 119 ? 7.886 14.784 -2.447 1.00 74.50 119 ASN A C 1
ATOM 936 O O . ASN A 1 119 ? 8.766 15.442 -1.897 1.00 74.50 119 ASN A O 1
ATOM 940 N N . ILE A 1 120 ? 8.168 13.706 -3.183 1.00 62.81 120 ILE A N 1
ATOM 941 C CA . ILE A 1 120 ? 9.528 13.223 -3.515 1.00 62.81 120 ILE A CA 1
ATOM 942 C C . ILE A 1 120 ? 10.072 13.874 -4.794 1.00 62.81 120 ILE A C 1
ATOM 944 O O . ILE A 1 120 ? 11.263 13.781 -5.070 1.00 62.81 120 ILE A O 1
ATOM 948 N N . LEU A 1 121 ? 9.227 14.580 -5.552 1.00 46.47 121 LEU A N 1
ATOM 949 C CA . LEU A 1 121 ? 9.625 15.380 -6.709 1.00 46.47 121 LEU A CA 1
ATOM 950 C C . LEU A 1 121 ? 9.692 16.867 -6.335 1.00 46.47 121 LEU A C 1
ATOM 952 O O . LEU A 1 121 ? 8.855 17.667 -6.743 1.00 46.47 121 LEU A O 1
ATOM 956 N N . LYS A 1 122 ? 10.716 17.244 -5.567 1.00 36.72 122 LYS A N 1
ATOM 957 C CA . LYS A 1 122 ? 11.286 18.595 -5.636 1.00 36.72 122 LYS A CA 1
ATOM 958 C C . LYS A 1 122 ? 12.702 18.465 -6.184 1.00 36.72 122 LYS A C 1
ATOM 960 O O . LYS A 1 122 ? 13.599 18.020 -5.472 1.00 36.72 122 LYS A O 1
ATOM 965 N N . ARG A 1 123 ? 12.853 18.776 -7.472 1.00 40.97 123 ARG A N 1
ATOM 966 C CA . ARG A 1 123 ? 14.125 19.238 -8.034 1.00 40.97 123 ARG A CA 1
ATOM 967 C C . ARG A 1 123 ? 14.232 20.734 -7.794 1.00 40.97 123 ARG A C 1
ATOM 969 O O . ARG A 1 123 ? 13.173 21.393 -7.886 1.00 40.97 123 ARG A O 1
#

Sequence (123 aa):
MWTRKWFAAAKSAGLYREAIEVANRTPCDPKTLTRAARDMRNKEPLFALEAGITALRWLIAGYGYEITGLDVREAYNFTMEAAANAGCKEETLERIRNMVAADKSGDRFVSWILGPELNILKR